Protein AF-A0A182TBI0-F1 (afdb_monomer_lite)

Foldseek 3Di:
DVVLVVLLVVQVVLQVVQVVLLVLLVCLVVVPVVVVQDDDPVCNVVSVVVVVVSVVSNVVSVDGDFDDDVPQGGRHPVSSVVVVVVVVVVVVVVVVVVVVVVVVVVVVVVD

Organism: NCBI:txid74869

InterPro domains:
  IPR004117 Olfactory receptor, insect [PF02949] (3-88)
  IPR004117 Olfactory receptor, insect [PTHR21137] (3-99)

Radius of gyration: 26.82 Å; chains: 1; bounding box: 61×26×83 Å

Structure (mmCIF, N/CA/C/O backbone):
data_AF-A0A182TBI0-F1
#
_entry.id   AF-A0A182TBI0-F1
#
loop_
_atom_site.group_PDB
_atom_site.id
_atom_site.type_symbol
_atom_site.label_atom_id
_atom_site.label_alt_id
_atom_site.label_comp_id
_atom_site.label_asym_id
_atom_site.label_entity_id
_atom_site.label_seq_id
_atom_site.pdbx_PDB_ins_code
_atom_site.Cartn_x
_atom_site.Cartn_y
_atom_site.Cartn_z
_atom_site.occupancy
_atom_site.B_iso_or_equiv
_atom_site.auth_seq_id
_atom_site.auth_comp_id
_atom_site.auth_asym_id
_atom_site.auth_atom_id
_atom_site.pdbx_PDB_model_num
ATOM 1 N N . MET A 1 1 ? -24.511 2.879 6.109 1.00 69.75 1 MET A N 1
ATOM 2 C CA . MET A 1 1 ? -24.381 1.784 5.120 1.00 69.75 1 MET A CA 1
ATOM 3 C C . MET A 1 1 ? -23.673 2.249 3.852 1.00 69.75 1 MET A C 1
ATOM 5 O O . MET A 1 1 ? -22.572 1.776 3.628 1.00 69.75 1 MET A O 1
ATOM 9 N N . PHE A 1 2 ? -24.220 3.203 3.084 1.00 89.38 2 PHE A N 1
ATOM 10 C CA . PHE A 1 2 ? -23.634 3.658 1.805 1.00 89.38 2 PHE A CA 1
ATOM 11 C C . PHE A 1 2 ? -22.140 4.037 1.889 1.00 89.38 2 PHE A C 1
ATOM 13 O O . PHE A 1 2 ? -21.323 3.434 1.204 1.00 89.38 2 PHE A O 1
ATOM 20 N N . LEU A 1 3 ? -21.769 4.920 2.825 1.00 86.19 3 LEU A N 1
ATOM 21 C CA . LEU A 1 3 ? -20.376 5.365 3.008 1.00 86.19 3 LEU A CA 1
ATOM 22 C C . LEU A 1 3 ? -19.401 4.229 3.358 1.00 86.19 3 LEU A C 1
ATOM 24 O O . LEU A 1 3 ? -18.240 4.264 2.964 1.00 86.19 3 LEU A O 1
ATOM 28 N N . VAL A 1 4 ? -19.862 3.215 4.100 1.00 87.25 4 VAL A N 1
ATOM 29 C CA . VAL A 1 4 ? -19.025 2.069 4.500 1.00 87.25 4 VAL A CA 1
ATOM 30 C C . VAL A 1 4 ? -18.731 1.191 3.291 1.00 87.25 4 VAL A C 1
ATOM 32 O O . VAL A 1 4 ? -17.595 0.765 3.107 1.00 87.25 4 VAL A O 1
ATOM 35 N N . VAL A 1 5 ? -19.741 0.957 2.451 1.00 89.88 5 VAL A N 1
ATOM 36 C CA . VAL A 1 5 ? -19.590 0.187 1.212 1.00 89.88 5 VAL A CA 1
ATOM 37 C C . VAL A 1 5 ? -18.685 0.928 0.232 1.00 89.88 5 VAL A C 1
ATOM 39 O O . VAL A 1 5 ? -17.765 0.327 -0.308 1.00 89.88 5 VAL A O 1
ATOM 42 N N . GLU A 1 6 ? -18.891 2.231 0.047 1.00 88.44 6 GLU A N 1
ATOM 43 C CA . GLU A 1 6 ? -18.047 3.059 -0.819 1.00 88.44 6 GLU A CA 1
ATOM 44 C C . GLU A 1 6 ? -16.584 3.064 -0.351 1.00 88.44 6 GLU A C 1
ATOM 46 O O . GLU A 1 6 ? -15.678 2.777 -1.133 1.00 88.44 6 GLU A O 1
ATOM 51 N N . SER A 1 7 ? -16.355 3.279 0.947 1.00 85.69 7 SER A N 1
ATOM 52 C CA . SER A 1 7 ? -15.011 3.242 1.538 1.00 85.69 7 SER A CA 1
ATOM 53 C C . SER A 1 7 ? -14.356 1.867 1.388 1.00 85.69 7 SER A C 1
ATOM 55 O O . SER A 1 7 ? -13.168 1.782 1.080 1.00 85.69 7 SER A O 1
ATOM 57 N N . PHE A 1 8 ? -15.124 0.788 1.570 1.00 89.31 8 PHE A N 1
ATOM 58 C CA . PHE A 1 8 ? -14.651 -0.582 1.379 1.00 89.31 8 PHE A CA 1
ATOM 59 C C . PHE A 1 8 ? -14.236 -0.842 -0.072 1.00 89.31 8 PHE A C 1
ATOM 61 O O . PHE A 1 8 ? -13.135 -1.337 -0.316 1.00 89.31 8 PHE A O 1
ATOM 68 N N . LEU A 1 9 ? -15.093 -0.486 -1.035 1.00 90.62 9 LEU A N 1
ATOM 69 C CA . LEU A 1 9 ? -14.809 -0.645 -2.461 1.00 90.62 9 LEU A CA 1
ATOM 70 C C . LEU A 1 9 ? -13.554 0.133 -2.852 1.00 90.62 9 LEU A C 1
ATOM 72 O O . LEU A 1 9 ? -12.667 -0.418 -3.500 1.00 90.62 9 LEU A O 1
ATOM 76 N N . PHE A 1 10 ? -13.444 1.378 -2.396 1.00 88.00 10 PHE A N 1
ATOM 77 C CA . PHE A 1 10 ? -12.284 2.217 -2.656 1.00 88.00 10 PHE A CA 1
ATOM 78 C C . PHE A 1 10 ? -10.993 1.618 -2.080 1.00 88.00 10 PHE A C 1
ATOM 80 O O . PHE A 1 10 ? -10.010 1.465 -2.803 1.00 88.00 10 PHE A O 1
ATOM 87 N N . CYS A 1 11 ? -10.997 1.192 -0.811 1.00 87.06 11 CYS A N 1
ATOM 88 C CA . CYS A 1 11 ? -9.828 0.565 -0.184 1.00 87.06 11 CYS A CA 1
ATOM 89 C C . CYS A 1 11 ? -9.415 -0.738 -0.879 1.00 87.06 11 CYS A C 1
ATOM 91 O O . CYS A 1 11 ? -8.222 -1.026 -0.983 1.00 87.06 11 CYS A O 1
ATOM 93 N N . ARG A 1 12 ? -10.386 -1.516 -1.371 1.00 89.62 12 ARG A N 1
ATOM 94 C CA . ARG A 1 12 ? -10.129 -2.753 -2.109 1.00 89.62 12 ARG A CA 1
ATOM 95 C C . ARG A 1 12 ? -9.483 -2.480 -3.462 1.00 89.62 12 ARG A C 1
ATOM 97 O O . ARG A 1 12 ? -8.424 -3.028 -3.739 1.00 89.62 12 ARG A O 1
ATOM 104 N N . VAL A 1 13 ? -10.059 -1.572 -4.248 1.00 90.81 13 VAL A N 1
ATOM 105 C CA . VAL A 1 13 ? -9.507 -1.172 -5.550 1.00 90.81 13 VAL A CA 1
ATOM 106 C C . VAL A 1 13 ? -8.087 -0.625 -5.399 1.00 90.81 13 VAL A C 1
ATOM 108 O O . VAL A 1 13 ? -7.200 -1.000 -6.160 1.00 90.81 13 VAL A O 1
ATOM 111 N N . LEU A 1 14 ? -7.838 0.216 -4.391 1.00 88.94 14 LEU A N 1
ATOM 112 C CA . LEU A 1 14 ? -6.494 0.727 -4.114 1.00 88.94 14 LEU A CA 1
ATOM 113 C C . LEU A 1 14 ? -5.497 -0.383 -3.760 1.00 88.94 14 LEU A C 1
ATOM 115 O O . LEU A 1 14 ? -4.351 -0.344 -4.210 1.00 88.94 14 LEU A O 1
ATOM 119 N N . SER A 1 15 ? -5.925 -1.373 -2.974 1.00 88.44 15 SER A N 1
ATOM 120 C CA . SER A 1 15 ? -5.096 -2.531 -2.634 1.00 88.44 15 SER A CA 1
ATOM 121 C C . SER A 1 15 ? -4.745 -3.347 -3.878 1.00 88.44 15 SER A C 1
ATOM 123 O O . SER A 1 15 ? -3.573 -3.664 -4.083 1.00 88.44 15 SER A O 1
ATOM 125 N N . ASP A 1 16 ? -5.731 -3.617 -4.736 1.00 91.25 16 ASP A N 1
ATOM 126 C CA . ASP A 1 16 ? -5.548 -4.374 -5.977 1.00 91.25 16 ASP A CA 1
ATOM 127 C C . ASP A 1 16 ? -4.598 -3.637 -6.938 1.00 91.25 16 ASP A C 1
ATOM 129 O O . ASP A 1 16 ? -3.678 -4.232 -7.499 1.00 91.25 16 ASP A O 1
ATOM 133 N N . ILE A 1 17 ? -4.751 -2.314 -7.079 1.00 91.88 17 ILE A N 1
ATOM 134 C CA . ILE A 1 17 ? -3.845 -1.467 -7.873 1.00 91.88 17 ILE A CA 1
ATOM 135 C C . ILE A 1 17 ? -2.411 -1.550 -7.342 1.00 91.88 17 ILE A C 1
ATOM 137 O O . ILE A 1 17 ? -1.461 -1.646 -8.122 1.00 91.88 17 ILE A O 1
ATOM 141 N N . ASN A 1 18 ? -2.232 -1.518 -6.023 1.00 91.31 18 ASN A N 1
ATOM 142 C CA . ASN A 1 18 ? -0.909 -1.577 -5.418 1.00 91.31 18 ASN A CA 1
ATOM 143 C C . ASN A 1 18 ? -0.243 -2.955 -5.595 1.00 91.31 18 ASN A C 1
ATOM 145 O O . ASN A 1 18 ? 0.964 -3.048 -5.845 1.00 91.31 18 ASN A O 1
ATOM 149 N N . GLU A 1 19 ? -1.033 -4.027 -5.522 1.00 91.88 19 GLU A N 1
ATOM 150 C CA . GLU A 1 19 ? -0.578 -5.384 -5.821 1.00 91.88 19 GLU A CA 1
ATOM 151 C C . GLU A 1 19 ? -0.156 -5.515 -7.291 1.00 91.88 19 GLU A C 1
ATOM 153 O O . GLU A 1 19 ? 0.928 -6.022 -7.587 1.00 91.88 19 GLU A O 1
ATOM 158 N N . LEU A 1 20 ? -0.966 -4.993 -8.218 1.00 93.88 20 LEU A N 1
ATOM 159 C CA . LEU A 1 20 ? -0.644 -4.961 -9.646 1.00 93.88 20 LEU A CA 1
ATOM 160 C C . LEU A 1 20 ? 0.630 -4.155 -9.928 1.00 93.88 20 LEU A C 1
ATOM 162 O O . LEU A 1 20 ? 1.481 -4.616 -10.685 1.00 93.88 20 LEU A O 1
ATOM 166 N N . ASN A 1 21 ? 0.803 -2.994 -9.290 1.00 93.50 21 ASN A N 1
ATOM 167 C CA . ASN A 1 21 ? 2.016 -2.182 -9.406 1.00 93.50 21 ASN A CA 1
ATOM 168 C C . ASN A 1 21 ? 3.266 -2.982 -9.001 1.00 93.50 21 ASN A C 1
ATOM 170 O O . ASN A 1 21 ? 4.255 -3.000 -9.730 1.00 93.50 21 ASN A O 1
ATOM 174 N N . THR A 1 22 ? 3.189 -3.717 -7.890 1.00 93.69 22 THR A N 1
ATOM 175 C CA . THR A 1 22 ? 4.281 -4.587 -7.425 1.00 93.69 22 THR A CA 1
ATOM 176 C C . THR A 1 22 ? 4.558 -5.721 -8.419 1.00 93.69 22 THR A C 1
ATOM 178 O O . THR A 1 22 ? 5.711 -5.988 -8.761 1.00 93.69 22 THR A O 1
ATOM 181 N N . LYS A 1 23 ? 3.501 -6.359 -8.943 1.00 95.56 23 LYS A N 1
ATOM 182 C CA . LYS A 1 23 ? 3.604 -7.435 -9.942 1.00 95.56 23 LYS A CA 1
ATOM 183 C C . LYS A 1 23 ? 4.274 -6.973 -11.235 1.00 95.56 23 LYS A C 1
ATOM 185 O O . LYS A 1 23 ? 5.102 -7.706 -11.766 1.00 95.56 23 LYS A O 1
ATOM 190 N N . ILE A 1 24 ? 3.968 -5.768 -11.724 1.00 94.81 24 ILE A N 1
ATOM 191 C CA . ILE A 1 24 ? 4.621 -5.195 -12.914 1.00 94.81 24 ILE A CA 1
ATOM 192 C C . ILE A 1 24 ? 6.133 -5.096 -12.695 1.00 94.81 24 ILE A C 1
ATOM 194 O O . ILE A 1 24 ? 6.904 -5.491 -13.569 1.00 94.81 24 ILE A O 1
ATOM 198 N N . GLY A 1 25 ? 6.555 -4.614 -11.524 1.00 93.69 25 GLY A N 1
ATOM 199 C CA . GLY A 1 25 ? 7.967 -4.530 -11.154 1.00 93.69 25 GLY A CA 1
ATOM 200 C C . GLY A 1 25 ? 8.674 -5.876 -11.168 1.00 93.69 25 GLY A C 1
ATOM 201 O O . GLY A 1 25 ? 9.742 -6.003 -11.764 1.00 93.69 25 GLY A O 1
ATOM 202 N N . MET A 1 26 ? 8.047 -6.883 -10.557 1.00 93.75 26 MET A N 1
ATOM 203 C CA . MET A 1 26 ? 8.566 -8.252 -10.495 1.00 93.75 26 MET A CA 1
ATOM 204 C C . MET A 1 26 ? 8.696 -8.877 -11.884 1.00 93.75 26 MET A C 1
ATOM 206 O O . MET A 1 26 ? 9.781 -9.309 -12.261 1.00 93.75 26 MET A O 1
ATOM 210 N N . VAL A 1 27 ? 7.626 -8.844 -12.685 1.00 94.75 27 VAL A N 1
ATOM 211 C CA . VAL A 1 27 ? 7.631 -9.396 -14.050 1.00 94.75 27 VAL A CA 1
ATOM 212 C C . VAL A 1 27 ? 8.686 -8.710 -14.908 1.00 94.75 27 VAL A C 1
ATOM 214 O O . VAL A 1 27 ? 9.406 -9.365 -15.659 1.00 94.75 27 VAL A O 1
ATOM 217 N N . LEU A 1 28 ? 8.804 -7.386 -14.803 1.00 92.88 28 LEU A N 1
ATOM 218 C CA . LEU A 1 28 ? 9.781 -6.644 -15.581 1.00 92.88 28 LEU A CA 1
ATOM 219 C C . LEU A 1 28 ? 11.217 -6.945 -15.131 1.00 92.88 28 LEU A C 1
ATOM 221 O O . LEU A 1 28 ? 12.105 -7.037 -15.976 1.00 92.88 28 LEU A O 1
ATOM 225 N N . TYR A 1 29 ? 11.448 -7.131 -13.831 1.00 89.56 29 TYR A N 1
ATOM 226 C CA . TYR A 1 29 ? 12.738 -7.565 -13.298 1.00 89.56 29 TYR A CA 1
ATOM 227 C C . TYR A 1 29 ? 13.117 -8.972 -13.796 1.00 89.56 29 TYR A C 1
ATOM 229 O O . TYR A 1 29 ? 14.245 -9.177 -14.241 1.00 89.56 29 TYR A O 1
ATOM 237 N N . GLU A 1 30 ? 12.163 -9.906 -13.814 1.00 93.06 30 GLU A N 1
ATOM 238 C CA . GLU A 1 30 ? 12.350 -11.295 -14.261 1.00 93.06 30 GLU A CA 1
ATOM 239 C C . GLU A 1 30 ? 12.491 -11.450 -15.786 1.00 93.06 30 GLU A C 1
ATOM 241 O O . GLU A 1 30 ? 13.054 -12.433 -16.258 1.00 93.06 30 GLU A O 1
ATOM 246 N N . MET A 1 31 ? 12.025 -10.488 -16.590 1.00 89.25 31 MET A N 1
ATOM 247 C CA . MET A 1 31 ? 11.952 -10.596 -18.060 1.00 89.25 31 MET A CA 1
ATOM 248 C C . MET A 1 31 ? 13.319 -10.698 -18.786 1.00 89.25 31 MET A C 1
ATOM 250 O O . MET A 1 31 ? 13.353 -10.847 -20.016 1.00 89.25 31 MET A O 1
ATOM 254 N N . GLU A 1 32 ? 14.442 -10.626 -18.062 1.00 90.12 32 GLU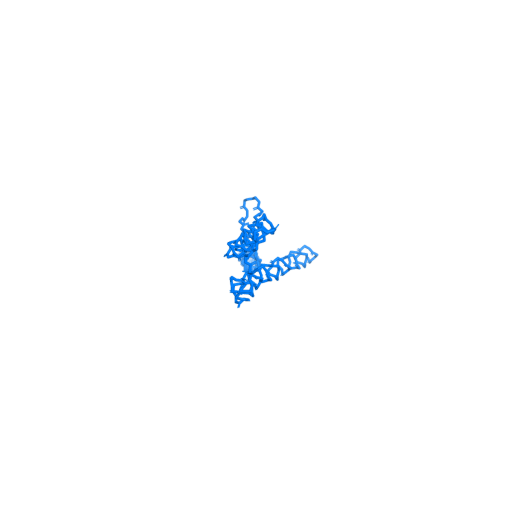 A N 1
ATOM 255 C CA . GLU A 1 32 ? 15.816 -10.557 -18.591 1.00 90.12 32 GLU A CA 1
ATOM 256 C C . GLU A 1 32 ? 15.964 -9.514 -19.716 1.00 90.12 32 GLU A C 1
ATOM 258 O O . GLU A 1 32 ? 16.679 -9.693 -20.702 1.00 90.12 32 GLU A O 1
ATOM 263 N N . TRP A 1 33 ? 15.256 -8.388 -19.608 1.00 88.88 33 TRP A N 1
ATOM 264 C CA . TRP A 1 33 ? 15.215 -7.370 -20.664 1.00 88.88 33 TRP A CA 1
ATOM 265 C C . TRP A 1 33 ? 16.612 -6.848 -21.035 1.00 88.88 33 TRP A C 1
ATOM 267 O O . TRP A 1 33 ? 16.847 -6.489 -22.185 1.00 88.88 33 TRP A O 1
ATOM 277 N N . TYR A 1 34 ? 17.555 -6.855 -20.090 1.00 84.75 34 TYR A N 1
ATOM 278 C CA . TYR A 1 34 ? 18.941 -6.438 -20.296 1.00 84.75 34 TYR A CA 1
ATOM 279 C C . TYR A 1 34 ? 19.715 -7.346 -21.264 1.00 84.75 34 TYR A C 1
ATOM 281 O O . TYR A 1 34 ? 20.637 -6.866 -21.918 1.00 84.75 34 TYR A O 1
ATOM 289 N N . SER A 1 35 ? 19.356 -8.630 -21.376 1.00 87.88 35 SER A N 1
ATOM 290 C CA . SER A 1 35 ? 19.989 -9.570 -22.311 1.00 87.88 35 SER A CA 1
ATOM 291 C C . SER A 1 35 ? 19.340 -9.505 -23.698 1.00 87.88 35 SER A C 1
ATOM 293 O O . SER A 1 35 ? 20.011 -9.675 -24.718 1.00 87.88 35 SER A O 1
ATOM 295 N N . LYS A 1 36 ? 18.037 -9.198 -23.747 1.00 88.50 36 LYS A N 1
ATOM 296 C CA . LYS A 1 36 ? 17.249 -9.091 -24.987 1.00 88.50 36 LYS A CA 1
ATOM 297 C C . LYS A 1 36 ? 17.420 -7.749 -25.702 1.00 88.50 36 LYS A C 1
ATOM 299 O O . LYS A 1 36 ? 17.295 -7.688 -26.926 1.00 88.50 36 LYS A O 1
ATOM 304 N N . LEU A 1 37 ? 17.716 -6.671 -24.974 1.00 89.19 37 LEU A N 1
ATOM 305 C CA . LEU A 1 37 ? 17.926 -5.345 -25.553 1.00 89.19 37 LEU A CA 1
ATOM 306 C C . LEU A 1 37 ? 19.313 -5.280 -26.219 1.00 89.19 37 LEU A C 1
ATOM 308 O O . LEU A 1 37 ? 20.337 -5.172 -25.549 1.00 89.19 37 LEU A O 1
ATOM 312 N N . ARG A 1 38 ? 19.367 -5.339 -27.556 1.00 88.88 38 ARG A N 1
ATOM 313 C CA . ARG A 1 38 ? 20.634 -5.271 -28.307 1.00 88.88 38 ARG A CA 1
ATOM 314 C C . ARG A 1 38 ? 20.958 -3.839 -28.716 1.00 88.88 38 ARG A C 1
ATOM 316 O O . ARG A 1 38 ? 20.134 -3.146 -29.310 1.00 88.88 38 ARG A O 1
ATOM 323 N N . PHE A 1 39 ? 22.186 -3.411 -28.442 1.00 90.38 39 PHE A N 1
ATOM 324 C CA . PHE A 1 39 ? 22.666 -2.102 -28.868 1.00 90.38 39 PHE A CA 1
ATOM 325 C C . PHE A 1 39 ? 22.927 -2.068 -30.381 1.00 90.38 39 PHE A C 1
ATOM 327 O O . PHE A 1 39 ? 23.593 -2.943 -30.933 1.00 90.38 39 PHE A O 1
ATOM 334 N N . SER A 1 40 ? 22.457 -1.012 -31.042 1.00 91.12 40 SER A N 1
ATOM 335 C CA . SER A 1 40 ? 22.785 -0.694 -32.432 1.00 91.12 40 SER A CA 1
ATOM 336 C C . SER A 1 40 ? 23.092 0.793 -32.547 1.00 91.12 40 SER A C 1
ATOM 338 O O . SER A 1 40 ? 22.330 1.618 -32.043 1.00 91.12 40 SER A O 1
ATOM 340 N N . LYS A 1 41 ? 24.177 1.156 -33.248 1.00 91.31 41 LYS A N 1
ATOM 341 C CA . LYS A 1 41 ? 24.566 2.566 -33.449 1.00 91.31 41 LYS A CA 1
ATOM 342 C C . LYS A 1 41 ? 23.448 3.391 -34.099 1.00 91.31 41 LYS A C 1
ATOM 344 O O . LYS A 1 41 ? 23.293 4.557 -33.755 1.00 91.31 41 LYS A O 1
ATOM 349 N N . ARG A 1 42 ? 22.644 2.777 -34.978 1.00 93.94 42 ARG A N 1
ATOM 350 C CA . ARG A 1 42 ? 21.492 3.417 -35.639 1.00 93.94 42 ARG A CA 1
ATOM 351 C C . ARG A 1 42 ? 20.376 3.795 -34.657 1.00 93.94 42 ARG A C 1
ATOM 353 O O . ARG A 1 42 ? 19.724 4.807 -34.858 1.00 93.94 42 ARG A O 1
ATOM 360 N N . PHE A 1 43 ? 20.190 3.006 -33.599 1.00 92.38 43 PHE A N 1
ATOM 361 C CA . PHE A 1 43 ? 19.110 3.147 -32.614 1.00 92.38 43 PHE A CA 1
ATOM 362 C C . PHE A 1 43 ? 19.648 3.511 -31.221 1.00 92.38 43 PHE A C 1
ATOM 364 O O . PHE A 1 43 ? 19.054 3.176 -30.198 1.00 92.38 43 PHE A O 1
ATOM 371 N N . ALA A 1 44 ? 20.806 4.176 -31.151 1.00 92.12 44 ALA A N 1
ATOM 372 C CA . ALA A 1 44 ? 21.471 4.468 -29.881 1.00 92.12 44 ALA A CA 1
ATOM 373 C C . ALA A 1 44 ? 20.624 5.357 -28.953 1.00 92.12 44 ALA A C 1
ATOM 375 O O . ALA A 1 44 ? 20.707 5.217 -27.731 1.00 92.12 44 ALA A O 1
ATOM 376 N N . SER A 1 45 ? 19.814 6.260 -29.520 1.00 93.88 45 SER A N 1
ATOM 377 C CA . SER A 1 45 ? 18.871 7.073 -28.744 1.00 93.88 45 SER A CA 1
ATOM 378 C C . SER A 1 45 ? 17.758 6.207 -28.165 1.00 93.88 45 SER A C 1
ATOM 380 O O . SER A 1 45 ? 17.594 6.168 -26.948 1.00 93.88 45 SER A O 1
ATOM 382 N N . ASP A 1 46 ? 17.064 5.446 -29.013 1.00 93.62 46 ASP A N 1
ATOM 383 C CA . ASP A 1 46 ? 15.935 4.599 -28.612 1.00 93.62 46 ASP A CA 1
ATOM 384 C C . ASP A 1 46 ? 16.345 3.563 -27.565 1.00 93.62 46 ASP A C 1
ATOM 386 O O . ASP A 1 46 ? 15.660 3.389 -26.560 1.00 93.62 46 ASP A O 1
ATOM 390 N N . TYR A 1 47 ? 17.519 2.947 -27.735 1.00 93.75 47 TYR A N 1
ATOM 391 C CA . TYR A 1 47 ? 18.085 2.022 -26.755 1.00 93.75 47 TYR A CA 1
ATOM 392 C C . TYR A 1 47 ? 18.218 2.668 -25.368 1.00 93.75 47 TYR A C 1
ATOM 394 O O . TYR A 1 47 ? 17.817 2.075 -24.365 1.00 93.75 47 TYR A O 1
ATOM 402 N N . ARG A 1 48 ? 18.765 3.892 -25.294 1.00 92.94 48 ARG A N 1
ATOM 403 C CA . ARG A 1 48 ? 18.908 4.619 -24.023 1.00 92.94 48 ARG A CA 1
ATOM 404 C C . ARG A 1 48 ? 17.555 4.989 -23.431 1.00 92.94 48 ARG A C 1
ATOM 406 O O . ARG A 1 48 ? 17.394 4.852 -22.223 1.00 92.94 48 ARG A O 1
ATOM 413 N N . HIS A 1 49 ? 16.605 5.430 -24.254 1.00 95.00 49 HIS A N 1
ATOM 414 C CA . HIS A 1 49 ? 15.262 5.771 -23.791 1.00 95.00 49 HIS A CA 1
ATOM 415 C C . HIS A 1 49 ? 14.552 4.552 -23.205 1.00 95.00 49 HIS A C 1
ATOM 417 O O . HIS A 1 49 ? 14.169 4.591 -22.040 1.00 95.00 49 HIS A O 1
ATOM 423 N N . VAL A 1 50 ? 14.469 3.450 -23.955 1.00 94.00 50 VAL A N 1
ATOM 424 C CA . VAL A 1 50 ? 13.813 2.214 -23.504 1.00 94.00 50 VAL A CA 1
ATOM 425 C C . VAL A 1 50 ? 14.473 1.686 -22.234 1.00 94.00 50 VAL A C 1
ATOM 427 O O . VAL A 1 50 ? 13.785 1.442 -21.246 1.00 94.00 50 VAL A O 1
ATOM 430 N N . ARG A 1 51 ? 15.808 1.580 -22.206 1.00 94.12 51 ARG A N 1
ATOM 431 C CA . ARG A 1 51 ? 16.541 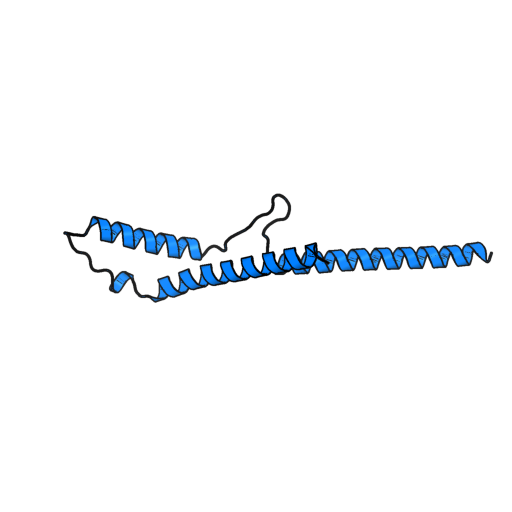1.131 -21.015 1.00 94.12 51 ARG A CA 1
ATOM 432 C C . ARG A 1 51 ? 16.237 1.998 -19.792 1.00 94.12 51 ARG A C 1
ATOM 434 O O . ARG A 1 51 ? 15.982 1.462 -18.717 1.00 94.12 51 ARG A O 1
ATOM 441 N N . SER A 1 52 ? 16.276 3.320 -19.939 1.00 94.88 52 SER A N 1
ATOM 442 C CA . SER A 1 52 ? 15.982 4.240 -18.838 1.00 94.88 52 SER A CA 1
ATOM 443 C C . SER A 1 52 ? 14.533 4.119 -18.372 1.00 94.88 52 SER A C 1
ATOM 445 O O . SER A 1 52 ? 14.297 4.056 -17.171 1.00 94.88 52 SER A O 1
ATOM 447 N N . SER A 1 53 ? 13.571 4.015 -19.291 1.00 95.25 53 SER A N 1
ATOM 448 C CA . SER A 1 53 ? 12.159 3.820 -18.954 1.00 95.25 53 SER A CA 1
ATOM 449 C C . SER A 1 53 ? 11.923 2.525 -18.178 1.00 95.25 53 SER A C 1
ATOM 451 O O . SER A 1 53 ? 11.252 2.562 -17.152 1.00 95.25 53 SER A O 1
ATOM 453 N N . LEU A 1 54 ? 12.515 1.403 -18.603 1.00 94.12 54 LEU A N 1
ATOM 454 C CA . LEU A 1 54 ? 12.385 0.122 -17.895 1.00 94.12 54 LEU A CA 1
ATOM 455 C C . LEU A 1 54 ? 12.961 0.215 -16.476 1.00 94.12 54 LEU A C 1
ATOM 457 O O . LEU A 1 54 ? 12.308 -0.197 -15.521 1.00 94.12 54 LEU A O 1
ATOM 461 N N . LEU A 1 55 ? 14.142 0.821 -16.318 1.00 94.00 55 LEU A N 1
ATOM 462 C CA . LEU A 1 55 ? 14.753 1.034 -15.002 1.00 94.00 55 LEU A CA 1
ATOM 463 C C . LEU A 1 55 ? 13.900 1.933 -14.103 1.00 94.00 55 LEU A C 1
ATOM 465 O O . LEU A 1 55 ? 13.727 1.629 -12.926 1.00 94.00 55 LEU A O 1
ATOM 469 N N . ILE A 1 56 ? 13.350 3.021 -14.648 1.00 95.62 56 ILE A N 1
ATOM 470 C CA . ILE A 1 56 ? 12.448 3.912 -13.912 1.00 95.62 56 ILE A CA 1
ATOM 471 C C . ILE A 1 56 ? 11.213 3.142 -13.448 1.00 95.62 56 ILE A C 1
ATOM 473 O O . ILE A 1 56 ? 10.854 3.246 -12.279 1.00 95.62 56 ILE A O 1
ATOM 477 N N . ILE A 1 57 ? 10.590 2.345 -14.321 1.00 94.19 57 ILE A N 1
ATOM 478 C CA . ILE A 1 57 ? 9.420 1.536 -13.961 1.00 94.19 57 ILE A CA 1
ATOM 479 C C . ILE A 1 57 ? 9.779 0.579 -12.820 1.00 94.19 57 ILE A C 1
ATOM 481 O O . ILE A 1 57 ? 9.117 0.624 -11.786 1.00 94.19 57 ILE A O 1
ATOM 485 N N . ILE A 1 58 ? 10.866 -0.195 -12.941 1.00 93.50 58 ILE A N 1
ATOM 486 C CA . ILE A 1 58 ? 11.322 -1.115 -11.883 1.00 93.50 58 ILE A CA 1
ATOM 487 C C . ILE A 1 58 ? 11.503 -0.364 -10.556 1.00 93.50 58 ILE A C 1
ATOM 489 O O . ILE A 1 58 ? 10.910 -0.746 -9.550 1.00 93.50 58 ILE A O 1
ATOM 493 N N . MET A 1 59 ? 12.242 0.748 -10.546 1.00 93.06 59 MET A N 1
ATOM 494 C CA . MET A 1 59 ? 12.471 1.529 -9.323 1.00 93.06 59 MET A CA 1
ATOM 495 C C . MET A 1 59 ? 11.173 2.081 -8.719 1.00 93.06 59 MET A C 1
ATOM 497 O O . MET A 1 59 ? 11.002 2.081 -7.503 1.00 93.06 59 MET A O 1
ATOM 501 N N . ARG A 1 60 ? 10.234 2.555 -9.547 1.00 92.81 60 ARG A N 1
ATOM 502 C CA . ARG A 1 60 ? 8.966 3.128 -9.069 1.00 92.81 60 ARG A CA 1
ATOM 503 C C . ARG A 1 60 ? 8.013 2.064 -8.527 1.00 92.81 60 ARG A C 1
ATOM 505 O O . ARG A 1 60 ? 7.336 2.321 -7.536 1.00 92.81 60 ARG A O 1
ATOM 512 N N . THR A 1 61 ? 7.989 0.881 -9.133 1.00 93.38 61 THR A N 1
ATOM 513 C CA . THR A 1 61 ? 7.127 -0.236 -8.710 1.00 93.38 61 THR A CA 1
ATOM 514 C C . THR A 1 61 ? 7.521 -0.852 -7.365 1.00 93.38 61 THR A C 1
ATOM 516 O O . THR A 1 61 ? 6.677 -1.447 -6.706 1.00 93.38 61 THR A O 1
ATOM 519 N N . GLN A 1 62 ? 8.768 -0.661 -6.914 1.00 89.25 62 GLN A N 1
ATOM 520 C CA . GLN A 1 62 ? 9.230 -1.110 -5.592 1.00 89.25 62 GLN A CA 1
ATOM 521 C C . GLN A 1 62 ? 8.628 -0.305 -4.434 1.00 89.25 62 GLN A C 1
ATOM 523 O O . GLN A 1 62 ? 8.611 -0.772 -3.297 1.00 89.25 62 GLN A O 1
ATOM 528 N N . THR A 1 63 ? 8.132 0.905 -4.704 1.00 88.44 63 THR A N 1
ATOM 529 C CA . THR A 1 63 ? 7.421 1.704 -3.705 1.00 88.44 63 THR A CA 1
ATOM 530 C C . THR A 1 63 ? 5.917 1.537 -3.887 1.00 88.44 63 THR A C 1
ATOM 532 O O . THR A 1 63 ? 5.426 1.782 -4.995 1.00 88.44 63 THR A O 1
ATOM 535 N N . PRO A 1 64 ? 5.169 1.173 -2.832 1.00 82.31 64 PRO A N 1
ATOM 536 C CA . PRO A 1 64 ? 3.723 1.111 -2.919 1.00 82.31 64 PRO A CA 1
ATOM 537 C C . PRO A 1 64 ? 3.140 2.494 -3.226 1.00 82.31 64 PRO A C 1
ATOM 539 O O . PRO A 1 64 ? 3.670 3.525 -2.803 1.00 82.31 64 PRO A O 1
ATOM 542 N N . LEU A 1 65 ? 2.035 2.515 -3.964 1.00 81.88 65 LEU A N 1
ATOM 543 C CA . LEU A 1 65 ? 1.302 3.735 -4.277 1.00 81.88 65 LEU A CA 1
ATOM 544 C C . LEU A 1 65 ? 0.610 4.222 -2.999 1.00 81.88 65 LEU A C 1
ATOM 546 O O . LEU A 1 65 ? -0.441 3.721 -2.604 1.00 81.88 65 LEU A O 1
ATOM 550 N N . SER A 1 66 ? 1.232 5.179 -2.312 1.00 71.75 66 SER A N 1
ATOM 551 C CA . SER A 1 66 ? 0.674 5.768 -1.099 1.00 71.75 66 SER A CA 1
ATOM 552 C C . SER A 1 66 ? -0.395 6.799 -1.460 1.00 71.75 66 SER A C 1
ATOM 554 O O . SER A 1 66 ? -0.076 7.931 -1.825 1.00 71.75 66 SER A O 1
ATOM 556 N N . PHE A 1 67 ? -1.663 6.420 -1.331 1.00 74.06 67 PHE A N 1
ATOM 557 C CA . PHE A 1 67 ? -2.778 7.360 -1.389 1.00 74.06 67 PHE A CA 1
ATOM 558 C C . PHE A 1 67 ? -2.989 7.931 0.007 1.00 74.06 67 PHE A C 1
ATOM 560 O O . PHE A 1 67 ? -3.511 7.254 0.891 1.00 74.06 67 PHE A O 1
ATOM 567 N N . THR A 1 68 ? -2.513 9.149 0.237 1.00 73.50 68 THR A N 1
ATOM 568 C CA . THR A 1 68 ? -2.680 9.838 1.514 1.00 73.50 68 THR A CA 1
ATOM 569 C C . THR A 1 68 ? -3.898 10.750 1.461 1.00 73.50 68 THR A C 1
ATOM 571 O O . THR A 1 68 ? -4.034 11.576 0.561 1.00 73.50 68 THR A O 1
ATOM 574 N N . VAL A 1 69 ? -4.785 10.622 2.448 1.00 68.38 69 VAL A N 1
ATOM 575 C CA . VAL A 1 69 ? -5.788 11.658 2.729 1.00 68.38 69 VAL A CA 1
ATOM 576 C C . VAL A 1 69 ? -5.188 12.554 3.794 1.00 68.38 69 VAL A C 1
ATOM 578 O O . VAL A 1 69 ? -4.728 12.070 4.831 1.00 68.38 69 VAL A O 1
ATOM 581 N N . ASN A 1 70 ? -5.143 13.855 3.513 1.00 62.91 70 ASN A N 1
ATOM 582 C CA . ASN A 1 70 ? -4.528 14.845 4.387 1.00 62.91 70 ASN A CA 1
ATOM 583 C C . ASN A 1 70 ? -5.022 14.681 5.840 1.00 62.91 70 ASN A C 1
ATOM 585 O O . ASN A 1 70 ? -6.217 14.784 6.099 1.00 62.91 70 ASN A O 1
ATOM 589 N N . GLY A 1 71 ? -4.104 14.382 6.767 1.00 66.06 71 GLY A N 1
ATOM 590 C CA . GLY A 1 71 ? -4.389 14.162 8.193 1.00 66.06 71 GLY A CA 1
ATOM 591 C C . GLY A 1 71 ? -4.738 12.725 8.621 1.00 66.06 71 GLY A C 1
ATOM 592 O O . GLY A 1 71 ? -4.606 12.418 9.800 1.00 66.06 71 GLY A O 1
ATOM 593 N N . PHE A 1 72 ? -5.110 11.824 7.703 1.00 63.62 72 PHE A N 1
ATOM 594 C CA . PHE A 1 72 ? -5.575 10.458 8.027 1.00 63.62 72 PHE A CA 1
ATOM 595 C C . PHE A 1 72 ? -4.569 9.346 7.678 1.00 63.62 72 PHE A C 1
ATOM 597 O O . PHE A 1 72 ? -4.781 8.179 8.005 1.00 63.62 72 PHE A O 1
ATOM 604 N N . GLY A 1 73 ? -3.444 9.702 7.050 1.00 71.19 73 GLY A N 1
ATOM 605 C CA . GLY A 1 73 ? -2.394 8.761 6.660 1.00 71.19 73 GLY A CA 1
ATOM 606 C C . GLY A 1 73 ? -2.697 8.019 5.354 1.00 71.19 73 GLY A C 1
ATOM 607 O O . GLY A 1 73 ? -3.508 8.465 4.540 1.00 71.19 73 GLY A O 1
ATOM 608 N N . THR A 1 74 ? -1.989 6.910 5.122 1.00 73.75 74 THR A N 1
ATOM 609 C CA . THR A 1 74 ? -2.127 6.091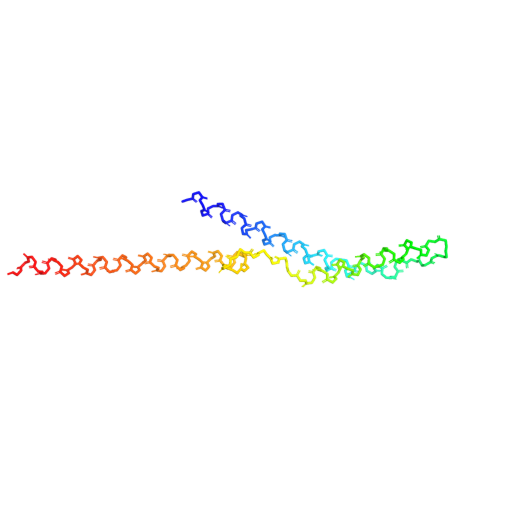 3.908 1.00 73.75 74 THR A CA 1
ATOM 610 C C . THR A 1 74 ? -3.414 5.279 3.943 1.00 73.75 74 THR A C 1
ATOM 612 O O . THR A 1 74 ? -3.623 4.496 4.868 1.00 73.75 74 THR A O 1
ATOM 615 N N . ILE A 1 75 ? -4.241 5.417 2.913 1.00 77.12 75 ILE A N 1
ATOM 616 C CA . ILE A 1 75 ? -5.446 4.616 2.723 1.00 77.12 75 ILE A CA 1
ATOM 617 C C . ILE A 1 75 ? -5.035 3.185 2.382 1.00 77.12 75 ILE A C 1
ATOM 619 O O . ILE A 1 75 ? -4.281 2.945 1.439 1.00 77.12 75 ILE A O 1
ATOM 623 N N . SER A 1 76 ? -5.542 2.226 3.146 1.00 81.00 76 SER A N 1
ATOM 624 C CA . SER A 1 76 ? -5.3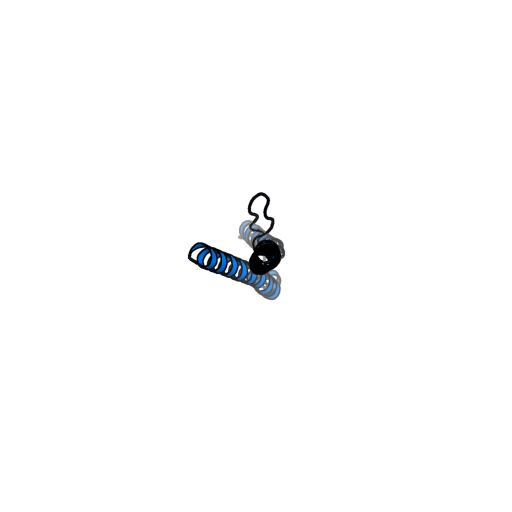82 0.805 2.865 1.00 81.00 76 SER A CA 1
ATOM 625 C C . SER A 1 76 ? -6.539 0.020 3.468 1.00 81.00 76 SER A C 1
ATOM 627 O O . SER A 1 76 ? -7.221 0.493 4.381 1.00 81.00 76 SER A O 1
ATOM 629 N N . MET A 1 77 ? -6.728 -1.213 2.999 1.00 84.56 77 MET A N 1
ATOM 630 C CA . MET A 1 77 ? -7.716 -2.123 3.579 1.00 84.56 77 MET A CA 1
ATOM 631 C C . MET A 1 77 ? -7.471 -2.365 5.080 1.00 84.56 77 MET A C 1
ATOM 633 O O . MET A 1 77 ? -8.421 -2.445 5.852 1.00 84.56 77 MET A O 1
ATOM 637 N N . GLY A 1 78 ? -6.204 -2.398 5.512 1.00 84.38 78 GLY A N 1
ATOM 638 C CA . GLY A 1 78 ? -5.852 -2.494 6.933 1.00 84.38 78 GLY A CA 1
ATOM 639 C C . GLY A 1 78 ? -6.383 -1.310 7.744 1.00 84.38 78 GLY A C 1
ATOM 640 O O . GLY A 1 78 ? -7.054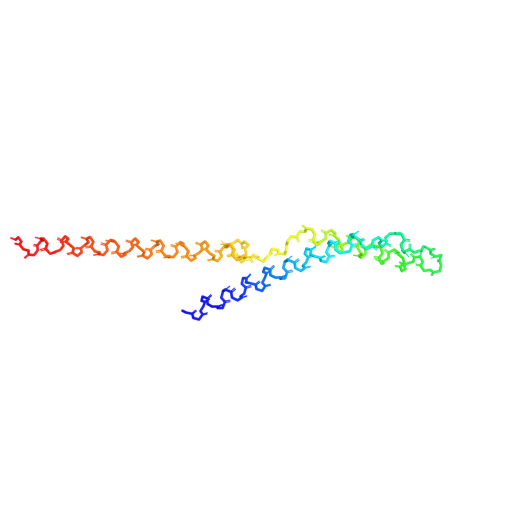 -1.508 8.751 1.00 84.38 78 GLY A O 1
ATOM 641 N N . ARG A 1 79 ? -6.198 -0.078 7.250 1.00 81.19 79 ARG A N 1
ATOM 642 C CA . ARG A 1 79 ? -6.727 1.125 7.917 1.00 81.19 79 ARG A CA 1
ATOM 643 C C . ARG A 1 79 ? -8.248 1.154 7.984 1.00 81.19 79 ARG A C 1
ATOM 645 O O . ARG A 1 79 ? -8.804 1.639 8.964 1.00 81.19 79 ARG A O 1
ATOM 652 N N . PHE A 1 80 ? -8.922 0.646 6.958 1.00 86.88 80 PHE A N 1
ATOM 653 C CA . PHE A 1 80 ? -10.377 0.533 6.969 1.00 86.88 80 PHE A CA 1
ATOM 654 C C . PHE A 1 80 ? -10.864 -0.407 8.082 1.00 86.88 80 PHE A C 1
ATOM 656 O O . PHE A 1 80 ? -11.797 -0.068 8.809 1.00 86.88 80 PHE A O 1
ATOM 663 N N . VAL A 1 81 ? -10.200 -1.552 8.264 1.00 89.88 81 VAL A N 1
ATOM 664 C CA . VAL A 1 81 ? -10.504 -2.487 9.359 1.00 89.88 81 VAL A CA 1
ATOM 665 C C . VAL A 1 81 ? -10.231 -1.846 10.722 1.00 89.88 81 VAL A C 1
ATOM 667 O O . VAL A 1 81 ? -11.082 -1.927 11.608 1.00 89.88 81 VAL A O 1
ATOM 670 N N . ASP A 1 82 ? -9.104 -1.148 10.877 1.00 89.31 82 ASP A N 1
ATOM 671 C CA . ASP A 1 82 ? -8.777 -0.415 12.108 1.00 89.31 82 ASP A CA 1
ATOM 672 C C . ASP A 1 82 ? -9.865 0.613 12.461 1.00 89.31 82 ASP A C 1
ATOM 674 O O . ASP A 1 82 ? -10.306 0.704 13.610 1.00 89.31 82 ASP A O 1
ATOM 678 N N . LEU A 1 83 ? -10.345 1.358 11.460 1.00 88.38 83 LEU A N 1
ATOM 679 C CA . LEU A 1 83 ? -11.397 2.359 11.628 1.00 88.38 83 LEU A CA 1
ATOM 680 C C . LEU A 1 83 ? -12.723 1.728 12.071 1.00 88.38 83 LEU A C 1
ATOM 682 O O . LEU A 1 83 ? -13.385 2.245 12.977 1.00 88.38 83 LEU A O 1
ATOM 686 N N . LEU A 1 84 ? -13.113 0.608 11.458 1.00 90.88 84 LEU A N 1
ATOM 687 C CA . LEU A 1 84 ? -14.325 -0.123 11.835 1.00 90.88 84 LEU A CA 1
ATOM 688 C C . LEU A 1 84 ? -14.238 -0.665 13.265 1.00 90.88 84 LEU A C 1
ATOM 690 O O . LEU A 1 84 ? -15.183 -0.502 14.037 1.00 90.88 84 LEU A O 1
ATOM 694 N N . ASN A 1 85 ? -13.096 -1.241 13.641 1.00 93.12 85 ASN A N 1
ATOM 695 C CA . ASN A 1 85 ? -12.858 -1.760 14.987 1.00 93.12 85 ASN A CA 1
ATOM 696 C C . ASN A 1 85 ? -12.895 -0.652 16.045 1.00 93.12 85 ASN A C 1
ATOM 698 O O . ASN A 1 85 ? -13.494 -0.828 17.110 1.00 93.12 85 ASN A O 1
ATOM 702 N N . SER A 1 86 ? -12.302 0.507 15.748 1.00 92.38 86 SER A N 1
ATOM 703 C CA . SER A 1 86 ? -12.347 1.677 16.628 1.00 92.38 86 SER A CA 1
ATOM 704 C C . SER A 1 86 ? -13.778 2.195 16.799 1.00 92.38 86 SER A C 1
ATOM 706 O O . SER A 1 86 ? -14.234 2.401 17.924 1.00 92.38 86 SE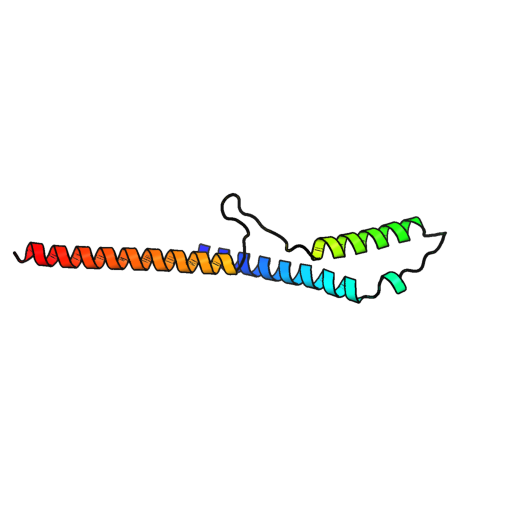R A O 1
ATOM 708 N N . SER A 1 87 ? -14.526 2.302 15.697 1.00 92.81 87 SER A N 1
ATOM 709 C CA . SER A 1 87 ? -15.932 2.724 15.711 1.00 92.81 87 SER A CA 1
ATOM 710 C C . SER A 1 87 ? -16.803 1.768 16.529 1.00 92.81 87 SER A C 1
ATOM 712 O O . SER A 1 87 ? -17.618 2.206 17.339 1.00 92.81 87 SER A O 1
ATOM 714 N N . TYR A 1 88 ? -16.603 0.459 16.357 1.00 93.50 88 TYR A N 1
ATOM 715 C CA . TYR A 1 88 ? -17.298 -0.564 17.133 1.00 93.50 88 TYR A CA 1
ATOM 716 C C . TYR A 1 88 ? -16.966 -0.468 18.624 1.00 93.50 88 TYR A C 1
ATOM 718 O O . TYR A 1 88 ? -17.872 -0.459 19.453 1.00 93.50 88 TYR A O 1
ATOM 726 N N . SER A 1 89 ? -15.683 -0.331 18.967 1.00 96.44 89 SER A N 1
ATOM 727 C CA . SER A 1 89 ? -15.232 -0.174 20.355 1.00 96.44 89 SER A CA 1
ATOM 728 C C . SER A 1 89 ? -15.861 1.054 21.012 1.00 96.44 89 SER A C 1
ATOM 730 O O . SER A 1 89 ? -16.375 0.967 22.124 1.00 96.44 89 SER A O 1
ATOM 732 N N . PHE A 1 90 ? -15.898 2.186 20.306 1.00 96.44 90 PHE A N 1
ATOM 733 C CA . PHE A 1 90 ? -16.539 3.404 20.793 1.00 96.44 90 PHE A CA 1
ATOM 734 C C . PHE A 1 90 ? -18.044 3.211 21.023 1.00 96.44 90 PHE A C 1
ATOM 736 O O . PHE A 1 90 ? -18.567 3.588 22.071 1.00 96.44 90 PHE A O 1
ATOM 743 N N . MET A 1 91 ? -18.737 2.559 20.086 1.00 95.75 91 MET A N 1
ATOM 744 C CA . MET A 1 91 ? -20.154 2.224 20.246 1.00 95.75 91 MET A CA 1
ATOM 745 C C . MET A 1 91 ? -20.398 1.292 21.436 1.00 95.75 91 MET A C 1
ATOM 747 O O . MET A 1 91 ? -21.323 1.525 22.213 1.00 95.75 91 MET A O 1
ATOM 751 N N . ALA A 1 92 ? -19.564 0.266 21.615 1.00 96.50 92 ALA A N 1
ATOM 752 C CA . ALA A 1 92 ? -19.657 -0.651 22.745 1.00 96.50 92 ALA A CA 1
ATOM 753 C C . ALA A 1 92 ? -19.498 0.088 24.084 1.00 96.50 92 ALA A C 1
ATOM 755 O O . ALA A 1 92 ? -20.306 -0.117 24.990 1.00 96.50 92 ALA A O 1
ATOM 756 N N . LEU A 1 93 ? -18.530 1.005 24.180 1.00 97.31 93 LEU A N 1
ATOM 757 C CA . LEU A 1 93 ? -18.331 1.846 25.364 1.00 97.31 93 LEU A CA 1
ATOM 758 C C . LEU A 1 93 ? -19.544 2.742 25.645 1.00 97.31 93 LEU A C 1
ATOM 760 O O . LEU A 1 93 ? -20.008 2.815 26.781 1.00 97.31 93 LEU A O 1
ATOM 764 N N . LEU A 1 94 ? -20.102 3.396 24.623 1.00 96.69 94 LEU A N 1
ATOM 765 C CA . LEU A 1 94 ? -21.297 4.230 24.789 1.00 96.69 94 LEU A CA 1
ATOM 766 C C . LEU A 1 94 ? -22.509 3.424 25.271 1.00 96.69 94 LEU A C 1
ATOM 768 O O . LEU A 1 94 ? -23.265 3.893 26.124 1.00 96.69 94 LEU A O 1
ATOM 772 N N . LEU A 1 95 ? -22.693 2.209 24.751 1.00 96.12 95 LEU A N 1
ATOM 773 C CA . LEU A 1 95 ? -23.767 1.315 25.181 1.00 96.12 95 LEU A CA 1
ATOM 774 C C . LEU A 1 95 ? -23.583 0.865 26.632 1.00 96.12 95 LEU A C 1
ATOM 776 O O . LEU A 1 95 ? -24.548 0.878 27.395 1.00 96.12 95 LEU A O 1
ATOM 780 N N . GLN A 1 96 ? -22.357 0.521 27.026 1.00 96.38 96 GLN A N 1
ATOM 781 C CA . GLN A 1 96 ? -22.032 0.184 28.412 1.00 96.38 96 GLN A CA 1
ATOM 782 C C . GLN A 1 96 ? -22.345 1.350 29.354 1.00 96.38 96 GLN A C 1
ATOM 784 O O . GLN A 1 96 ? -23.079 1.171 30.322 1.00 96.38 96 GLN A O 1
ATOM 789 N N . LEU A 1 97 ? -21.881 2.560 29.029 1.00 96.50 97 LEU A N 1
ATOM 790 C CA . LEU A 1 97 ? -22.143 3.757 29.834 1.00 96.50 97 LEU A CA 1
ATOM 791 C C . LEU A 1 97 ? -23.640 4.057 29.957 1.00 96.50 97 LEU A C 1
ATOM 793 O O . LEU A 1 97 ? -24.123 4.367 31.043 1.00 96.50 97 LEU A O 1
ATOM 797 N N . LYS A 1 98 ? -24.396 3.930 28.863 1.00 95.31 98 LYS A N 1
ATOM 798 C CA . LYS A 1 98 ? -25.853 4.095 28.881 1.00 95.31 98 LYS A CA 1
ATOM 799 C C . LYS A 1 98 ? -26.524 3.088 29.821 1.00 95.31 98 LYS A C 1
ATOM 801 O O . LYS A 1 98 ? -27.412 3.477 30.577 1.00 95.31 98 LYS A O 1
ATOM 806 N N . ASN A 1 99 ? -26.121 1.819 29.768 1.00 94.19 99 ASN A N 1
ATOM 807 C CA . ASN A 1 99 ? -26.697 0.767 30.606 1.00 94.19 99 ASN A CA 1
ATOM 808 C C . ASN A 1 99 ? -26.386 0.995 32.094 1.00 94.19 99 ASN A C 1
ATOM 810 O O . ASN A 1 99 ? -27.285 0.887 32.924 1.00 94.19 99 ASN A O 1
ATOM 814 N N . GLU A 1 100 ? -25.157 1.401 32.417 1.00 94.50 100 GLU A N 1
ATOM 815 C CA . GLU A 1 100 ? -24.743 1.777 33.776 1.00 94.50 100 GLU A CA 1
ATOM 816 C C . GLU A 1 100 ? -25.545 2.969 34.322 1.00 94.50 100 GLU A C 1
ATOM 818 O O . GLU A 1 100 ? -26.018 2.955 35.460 1.00 94.50 100 GLU A O 1
ATOM 823 N N . ILE A 1 101 ? -25.751 4.005 33.501 1.00 93.81 101 ILE A N 1
ATOM 824 C CA . ILE A 1 101 ? -26.565 5.169 33.877 1.00 93.81 101 ILE A CA 1
ATOM 825 C C . ILE A 1 101 ? -28.023 4.757 34.111 1.00 93.81 101 ILE A C 1
ATOM 827 O O . ILE A 1 101 ? -28.629 5.194 35.090 1.00 93.81 101 ILE A O 1
ATOM 831 N N . ALA A 1 102 ? -28.583 3.905 33.248 1.00 90.94 102 ALA A N 1
ATOM 832 C CA . ALA A 1 102 ? -29.949 3.410 33.396 1.00 90.94 102 ALA A CA 1
ATOM 833 C C . ALA A 1 102 ? -30.127 2.600 34.691 1.00 90.94 102 ALA A C 1
ATOM 835 O O . ALA A 1 102 ? -31.102 2.822 35.408 1.00 90.94 102 ALA A O 1
ATOM 836 N N . HIS A 1 103 ? -29.166 1.736 35.031 1.00 87.00 103 HIS A N 1
ATOM 837 C CA . HIS A 1 103 ? -29.174 0.968 36.278 1.00 87.00 103 HIS A CA 1
ATOM 838 C C . HIS A 1 103 ? -29.155 1.888 37.507 1.00 87.00 103 HIS A C 1
ATOM 840 O O . HIS A 1 103 ? -30.037 1.810 38.362 1.00 87.00 103 HIS A O 1
ATOM 846 N N . LYS A 1 104 ? -28.222 2.849 37.547 1.00 87.38 104 LYS A N 1
ATOM 847 C CA . LYS A 1 104 ? -28.127 3.828 38.644 1.00 87.38 104 LYS A CA 1
ATOM 848 C C . LYS A 1 104 ? -29.357 4.725 38.767 1.00 87.38 104 LYS A C 1
ATOM 850 O O . LYS A 1 104 ? -29.629 5.233 39.850 1.00 87.38 104 LYS A O 1
ATOM 855 N N . GLN A 1 105 ? -30.077 4.983 37.676 1.00 83.50 105 GLN A N 1
ATOM 856 C CA . GLN A 1 105 ? -31.317 5.756 37.722 1.00 83.50 105 GLN A CA 1
ATOM 857 C C . GLN A 1 105 ? -32.477 4.939 38.305 1.00 83.50 105 GLN A C 1
ATOM 859 O O . GLN A 1 105 ? -33.288 5.494 39.041 1.00 83.50 105 GLN A O 1
ATOM 864 N N . MET A 1 106 ? -32.548 3.636 38.016 1.00 78.12 106 MET A N 1
ATOM 865 C CA . MET A 1 106 ? -33.562 2.749 38.599 1.00 78.12 106 MET A CA 1
ATOM 866 C C . MET A 1 106 ? -33.377 2.595 40.111 1.00 78.12 106 MET A C 1
ATOM 868 O O . MET A 1 106 ? -34.351 2.727 40.844 1.00 78.12 106 MET A O 1
ATOM 872 N N . GLU A 1 107 ? -32.140 2.418 40.584 1.00 78.62 107 GLU A N 1
ATOM 873 C CA . GLU A 1 107 ? -31.835 2.378 42.025 1.00 78.62 107 GLU A CA 1
ATOM 874 C C . GLU A 1 107 ? -32.220 3.684 42.732 1.00 78.62 107 GLU A C 1
ATOM 876 O O . GLU A 1 107 ? -32.755 3.662 43.835 1.00 78.62 107 GLU A O 1
ATOM 881 N N . ARG A 1 108 ? -32.006 4.832 42.075 1.00 77.25 108 ARG A N 1
ATOM 882 C CA . ARG A 1 108 ? -32.339 6.152 42.631 1.00 77.25 108 ARG A CA 1
ATOM 883 C C . ARG A 1 108 ? -33.838 6.454 42.663 1.00 77.25 108 ARG A C 1
ATOM 885 O O . ARG A 1 108 ? -34.251 7.269 43.470 1.00 77.25 108 ARG A O 1
ATOM 892 N N . ASN A 1 109 ? -34.626 5.850 41.773 1.00 74.06 109 ASN A N 1
ATOM 893 C CA . ASN A 1 109 ? -36.083 6.020 41.729 1.00 74.06 109 ASN A CA 1
ATOM 894 C C . ASN A 1 109 ? -36.824 5.050 42.670 1.00 74.06 109 ASN A C 1
ATOM 896 O O . ASN A 1 109 ? -38.023 5.215 42.882 1.00 74.06 109 ASN A O 1
ATOM 900 N N . ALA A 1 110 ? -36.140 4.013 43.165 1.00 70.00 110 ALA A N 1
ATOM 901 C CA . ALA A 1 110 ? -36.686 3.018 44.089 1.00 70.00 110 ALA A CA 1
ATOM 902 C C . ALA A 1 110 ? -36.393 3.328 45.573 1.00 70.00 110 ALA A C 1
ATOM 904 O O . ALA A 1 110 ? -36.942 2.650 46.442 1.00 70.00 110 ALA A O 1
ATOM 905 N N . ALA A 1 111 ? -35.537 4.320 45.844 1.00 61.31 111 ALA A N 1
ATOM 906 C CA . ALA A 1 111 ? -35.213 4.859 47.167 1.00 61.31 111 ALA A CA 1
ATOM 907 C C . ALA A 1 111 ? -35.988 6.157 47.431 1.00 61.31 111 ALA A C 1
ATOM 909 O O . ALA A 1 111 ? -36.371 6.373 48.602 1.00 61.31 111 ALA A O 1
#

Secondary structure (DSSP, 8-state):
-HHHHHHHHHHHHHHHHHHHHHHHHHHHHHTTHHHH----GGGHHHHHHHHHHHHHHHHHHTS----EETTTEE--HHHHHHHHHHHHHHHHHHHHHHHHHHHHHHHHH--

pLDDT: mean 88.18, std 8.26, range [61.31, 97.31]

Sequence (111 aa):
MFLVVESFLFCRVLSDINELNTKIGMVLYEMEWYSKLRFSKRFASDYRHVRSSLLIIIMRTQTPLSFTVNGFGTISMGRFVDLLNSSYSFMALLLQLKNEIAHKQMERNAA